Protein AF-A0A521SBB5-F1 (afdb_monomer_lite)

Structure (mmCIF, N/CA/C/O backbone):
data_AF-A0A521SBB5-F1
#
_entry.id   AF-A0A521SBB5-F1
#
loop_
_atom_site.group_PDB
_atom_site.id
_atom_site.type_symbol
_atom_site.label_atom_id
_atom_site.label_alt_id
_atom_site.label_comp_id
_atom_site.label_asym_id
_atom_site.label_entity_id
_atom_site.label_seq_id
_atom_site.pdbx_PDB_ins_code
_atom_site.Cartn_x
_atom_site.Cartn_y
_atom_site.Cartn_z
_atom_site.occupancy
_atom_site.B_iso_or_equiv
_atom_site.auth_seq_id
_atom_site.auth_comp_id
_atom_site.auth_asym_id
_atom_site.auth_atom_id
_atom_site.pdbx_PDB_model_num
ATOM 1 N N . MET A 1 1 ? 79.425 14.151 37.899 1.00 38.84 1 MET A N 1
ATOM 2 C CA . MET A 1 1 ? 78.576 12.966 38.163 1.00 38.84 1 MET A CA 1
ATOM 3 C C . MET A 1 1 ? 77.940 13.196 39.525 1.00 38.84 1 MET A C 1
ATOM 5 O O . MET A 1 1 ? 78.638 13.154 40.520 1.00 38.84 1 MET A O 1
ATOM 9 N N . SER A 1 2 ? 76.860 13.972 39.535 1.00 36.53 2 SER A N 1
ATOM 10 C CA . SER A 1 2 ? 75.467 13.510 39.638 1.00 36.53 2 SER A CA 1
ATOM 11 C C . SER A 1 2 ? 75.142 12.878 40.996 1.00 36.53 2 SER A C 1
ATOM 13 O O . SER A 1 2 ? 75.618 11.791 41.293 1.00 36.53 2 SER A O 1
ATOM 15 N N . GLY A 1 3 ? 74.295 13.584 41.754 1.00 36.22 3 GLY A N 1
ATOM 16 C CA . GLY A 1 3 ? 73.373 13.012 42.736 1.00 36.22 3 GLY A CA 1
ATOM 17 C C . GLY A 1 3 ? 73.888 12.842 44.164 1.00 36.22 3 GLY A C 1
ATOM 18 O O . GLY A 1 3 ? 74.537 11.850 44.462 1.00 36.22 3 GLY A O 1
ATOM 19 N N . ASN A 1 4 ? 73.537 13.779 45.055 1.00 37.66 4 ASN A N 1
ATOM 20 C CA . ASN A 1 4 ? 72.811 13.495 46.309 1.00 37.66 4 ASN A CA 1
ATOM 21 C C . ASN A 1 4 ? 72.923 14.654 47.301 1.00 37.66 4 ASN A C 1
ATOM 23 O O . ASN A 1 4 ? 73.915 14.745 48.017 1.00 37.66 4 ASN A O 1
ATOM 27 N N . LYS A 1 5 ? 71.864 15.464 47.409 1.00 41.56 5 LYS A N 1
ATOM 28 C CA . LYS A 1 5 ? 71.392 16.071 48.665 1.00 41.56 5 LYS A CA 1
ATOM 29 C C . LYS A 1 5 ? 69.912 16.420 48.502 1.00 41.56 5 LYS A C 1
ATOM 31 O O . LYS A 1 5 ? 69.600 17.199 47.616 1.00 41.56 5 LYS A O 1
ATOM 36 N N . LEU A 1 6 ? 69.045 15.853 49.339 1.00 40.47 6 LEU A N 1
ATOM 37 C CA . LEU A 1 6 ? 67.904 16.498 50.018 1.00 40.47 6 LEU A CA 1
ATOM 38 C C . LEU A 1 6 ? 67.209 15.396 50.842 1.00 40.47 6 LEU A C 1
ATOM 40 O O . LEU A 1 6 ? 66.814 14.374 50.296 1.00 40.47 6 LEU A O 1
ATOM 44 N N . LEU A 1 7 ? 67.388 15.382 52.161 1.00 40.88 7 LEU A N 1
ATOM 45 C CA . LEU A 1 7 ? 66.594 16.067 53.194 1.00 40.88 7 LEU A CA 1
ATOM 46 C C . LEU A 1 7 ? 65.153 15.548 53.350 1.00 40.88 7 LEU A C 1
ATOM 48 O O . LEU A 1 7 ? 64.358 15.540 52.420 1.00 40.88 7 LEU A O 1
ATOM 52 N N . ALA A 1 8 ? 64.891 15.152 54.596 1.00 44.06 8 ALA A N 1
ATOM 53 C CA . ALA A 1 8 ? 63.667 14.665 55.218 1.00 44.06 8 ALA A CA 1
ATOM 54 C C . ALA A 1 8 ? 62.403 15.506 54.961 1.00 44.06 8 ALA A C 1
ATOM 56 O O . ALA A 1 8 ? 62.506 16.721 54.838 1.00 44.06 8 ALA A O 1
ATOM 57 N N . LEU A 1 9 ? 61.217 14.889 55.069 1.00 35.88 9 LEU A N 1
ATOM 58 C CA . LEU A 1 9 ? 60.311 15.117 56.209 1.00 35.88 9 LEU A CA 1
ATOM 59 C C . LEU A 1 9 ? 59.155 14.097 56.225 1.00 35.88 9 LEU A C 1
ATOM 61 O O . LEU A 1 9 ? 58.740 13.552 55.210 1.00 35.88 9 LEU A O 1
ATOM 65 N N . VAL A 1 10 ? 58.691 13.849 57.440 1.00 42.34 10 VAL A N 1
ATOM 66 C CA . VAL A 1 10 ? 57.784 12.824 57.948 1.00 42.34 10 VAL A CA 1
ATOM 67 C C . VAL A 1 10 ? 56.320 13.306 57.922 1.00 42.34 10 VAL A C 1
ATOM 69 O O . VAL A 1 10 ? 56.056 14.450 58.266 1.00 42.34 10 VAL A O 1
ATOM 72 N N . VAL A 1 11 ? 55.413 12.368 57.606 1.00 43.69 11 VAL A N 1
ATOM 73 C CA . VAL A 1 11 ? 53.993 12.222 58.026 1.00 43.69 11 VAL A CA 1
ATOM 74 C C . VAL A 1 11 ? 52.966 13.291 57.626 1.00 43.69 11 VAL A C 1
ATOM 76 O O . VAL A 1 11 ? 53.035 14.454 57.998 1.00 43.69 11 VAL A O 1
ATOM 79 N N . GLY A 1 12 ? 51.890 12.803 57.002 1.00 36.81 12 GLY A N 1
ATOM 80 C CA . GLY A 1 12 ? 50.609 13.495 56.879 1.00 36.81 12 GLY A CA 1
ATOM 81 C C . GLY A 1 12 ? 49.546 12.583 56.271 1.00 36.81 12 GLY A C 1
ATOM 82 O O . GLY A 1 12 ? 49.249 12.676 55.088 1.00 36.81 12 GLY A O 1
ATOM 83 N N . LEU A 1 13 ? 49.014 11.657 57.072 1.00 43.09 13 LEU A N 1
ATOM 84 C CA . LEU A 1 13 ? 47.841 10.851 56.734 1.00 43.09 13 LEU A CA 1
ATOM 85 C C . LEU A 1 13 ? 46.612 11.773 56.696 1.00 43.09 13 LEU A C 1
ATOM 87 O O . LEU A 1 13 ? 46.282 12.401 57.702 1.00 43.09 13 LEU A O 1
ATOM 91 N N . THR A 1 14 ? 45.910 11.854 55.568 1.00 50.00 14 THR A N 1
ATOM 92 C CA . THR A 1 14 ? 44.555 12.425 55.531 1.00 50.00 14 THR A CA 1
ATOM 93 C C . THR A 1 14 ? 43.719 11.651 54.519 1.00 50.00 14 THR A C 1
ATOM 95 O O . THR A 1 14 ? 43.935 11.736 53.313 1.00 50.00 14 THR A O 1
ATOM 98 N N . LEU A 1 15 ? 42.783 10.850 55.036 1.00 47.75 15 LEU A N 1
ATOM 99 C CA . LEU A 1 15 ? 41.707 10.248 54.257 1.00 47.75 15 LEU A CA 1
ATOM 100 C C . LEU A 1 15 ? 40.840 11.373 53.683 1.00 47.75 15 LEU A C 1
ATOM 102 O O . LEU A 1 15 ? 40.221 12.110 54.449 1.00 47.75 15 LEU A O 1
ATOM 106 N N . ILE A 1 16 ? 40.747 11.473 52.358 1.00 55.72 16 ILE A N 1
ATOM 107 C CA . ILE A 1 16 ? 39.678 12.236 51.707 1.00 55.72 16 ILE A CA 1
ATOM 108 C C . ILE A 1 16 ? 38.707 11.222 51.114 1.00 55.72 16 ILE A C 1
ATOM 110 O O . ILE A 1 16 ? 39.071 10.381 50.294 1.00 55.72 16 ILE A O 1
ATOM 114 N N . GLY A 1 17 ? 37.494 11.269 51.659 1.00 44.00 17 GLY A N 1
ATOM 115 C CA . GLY A 1 17 ? 36.432 10.300 51.476 1.00 44.00 17 GLY A CA 1
ATOM 116 C C . GLY A 1 17 ? 35.933 10.148 50.044 1.00 44.00 17 GLY A C 1
ATOM 117 O O . GLY A 1 17 ? 36.060 11.025 49.192 1.00 44.00 17 GLY A O 1
ATOM 118 N N . ALA A 1 18 ? 35.308 8.991 49.839 1.00 45.94 18 ALA A N 1
ATOM 119 C CA . ALA A 1 18 ? 34.508 8.643 48.685 1.00 45.94 18 ALA A CA 1
ATOM 120 C C . ALA A 1 18 ? 33.444 9.719 48.415 1.00 45.94 18 ALA A C 1
ATOM 122 O O . ALA A 1 18 ? 32.424 9.800 49.100 1.00 45.94 18 ALA A O 1
ATOM 123 N N . GLY A 1 19 ? 33.670 10.532 47.385 1.00 39.31 19 GLY A N 1
ATOM 124 C CA . GLY A 1 19 ? 32.623 11.336 46.773 1.00 39.31 19 GLY A CA 1
ATOM 125 C C . GLY A 1 19 ? 31.673 10.430 45.996 1.00 39.31 19 GLY A C 1
ATOM 126 O O . GLY A 1 19 ? 31.844 10.239 44.796 1.00 39.31 19 GLY A O 1
ATOM 127 N N . CYS A 1 20 ? 30.668 9.872 46.673 1.00 46.41 20 CYS A N 1
ATOM 128 C CA . CYS A 1 20 ? 29.437 9.426 46.024 1.00 46.41 20 CYS A CA 1
ATOM 129 C C . CYS A 1 20 ? 28.701 10.672 45.516 1.00 46.41 20 CYS A C 1
ATOM 1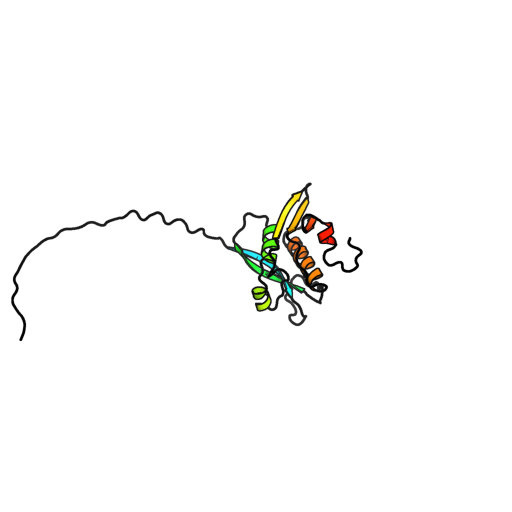31 O O . CYS A 1 20 ? 27.872 11.248 46.217 1.00 46.41 20 CYS A O 1
ATOM 133 N N . GLY A 1 21 ? 29.035 11.123 44.308 1.00 48.25 21 GLY A N 1
ATOM 134 C CA . GLY A 1 21 ? 28.160 12.030 43.577 1.00 48.25 21 GLY A CA 1
ATOM 135 C C . GLY A 1 21 ? 26.865 11.282 43.234 1.00 48.25 21 GLY A C 1
ATOM 136 O O . GLY A 1 21 ? 26.951 10.136 42.782 1.00 48.25 21 GLY A O 1
ATOM 137 N N . PRO A 1 22 ? 25.671 11.864 43.444 1.00 50.28 22 PRO A N 1
ATOM 138 C CA . PRO A 1 22 ? 24.443 11.270 42.942 1.00 50.28 22 PRO A CA 1
ATOM 139 C C . PRO A 1 22 ? 24.569 11.156 41.422 1.00 50.28 22 PRO A C 1
ATOM 141 O O . PRO A 1 22 ? 24.604 12.156 40.705 1.00 50.28 22 PRO A O 1
ATOM 144 N N . SER A 1 23 ? 24.694 9.922 40.936 1.00 57.34 23 SER A N 1
ATOM 145 C CA . SER A 1 23 ? 24.575 9.631 39.514 1.00 57.34 23 SER A CA 1
ATOM 146 C C . SER A 1 23 ? 23.180 10.081 39.102 1.00 57.34 23 SER A C 1
ATOM 148 O O . SER A 1 23 ? 22.191 9.595 39.655 1.00 57.34 23 SER A O 1
ATOM 150 N N . ALA A 1 24 ? 23.097 11.058 38.197 1.00 57.25 24 ALA A N 1
ATOM 151 C CA . ALA A 1 24 ? 21.828 11.454 37.606 1.00 57.25 24 ALA A CA 1
ATOM 152 C C . ALA A 1 24 ? 21.115 10.183 37.111 1.00 57.25 24 ALA A C 1
ATOM 154 O O . ALA A 1 24 ? 21.783 9.341 36.500 1.00 57.25 24 ALA A O 1
ATOM 155 N N . PRO A 1 25 ? 19.810 9.998 37.383 1.00 55.22 25 PRO A N 1
ATOM 156 C CA . PRO A 1 25 ? 19.095 8.837 36.880 1.00 55.22 25 PRO A CA 1
ATOM 157 C C . PRO A 1 25 ? 19.251 8.819 35.362 1.00 55.22 25 PRO A C 1
ATOM 159 O O . PRO A 1 25 ? 18.831 9.749 34.667 1.00 55.22 25 PRO A O 1
ATOM 162 N N . SER A 1 26 ? 19.919 7.784 34.856 1.00 57.78 26 SER A N 1
ATOM 163 C CA . SER A 1 26 ? 20.015 7.503 33.434 1.00 57.78 26 SER A CA 1
ATOM 164 C C . SER A 1 26 ? 18.589 7.434 32.906 1.00 57.78 26 SER A C 1
ATOM 166 O O . SER A 1 26 ? 17.810 6.554 33.270 1.00 57.78 26 SER A O 1
ATOM 168 N N . ARG A 1 27 ? 18.221 8.429 32.093 1.00 52.03 27 ARG A N 1
ATOM 169 C CA . ARG A 1 27 ? 16.938 8.462 31.395 1.00 52.03 27 ARG A CA 1
ATOM 170 C C . ARG A 1 27 ? 16.801 7.115 30.679 1.00 52.03 27 ARG A C 1
ATOM 172 O O . ARG A 1 27 ? 17.722 6.786 29.927 1.00 52.03 27 ARG A O 1
ATOM 179 N N . PRO A 1 28 ? 15.739 6.324 30.913 1.00 48.97 28 PRO A N 1
ATOM 180 C CA . PRO A 1 28 ? 15.574 5.071 30.198 1.00 48.97 28 PRO A CA 1
ATOM 181 C C . PRO A 1 28 ? 15.609 5.390 28.706 1.00 48.97 28 PRO A C 1
ATOM 183 O O . PRO A 1 28 ? 14.803 6.180 28.209 1.00 48.97 28 PRO A O 1
ATOM 186 N N . THR A 1 29 ? 16.604 4.846 28.005 1.00 53.03 29 THR A N 1
ATOM 187 C CA . THR A 1 29 ? 16.621 4.859 26.547 1.00 53.03 29 THR A CA 1
ATOM 188 C C . THR A 1 29 ? 15.324 4.183 26.117 1.00 53.03 29 THR A C 1
ATOM 190 O O . THR A 1 29 ? 15.075 3.069 26.585 1.00 53.03 29 THR A O 1
ATOM 193 N N . PRO A 1 30 ? 14.459 4.829 25.314 1.00 46.75 30 PRO A N 1
ATOM 194 C CA . PRO A 1 30 ? 13.253 4.175 24.841 1.00 46.75 30 PRO A CA 1
ATOM 195 C C . PRO A 1 30 ? 13.686 2.904 24.113 1.00 46.75 30 PRO A C 1
ATOM 197 O O . PRO A 1 30 ? 14.350 2.961 23.080 1.00 46.75 30 PRO A O 1
ATOM 200 N N . SER A 1 31 ? 13.381 1.752 24.706 1.00 49.91 31 SER A N 1
ATOM 201 C CA . SER A 1 31 ? 13.583 0.468 24.059 1.00 49.91 31 SER A CA 1
ATOM 202 C C . SER A 1 31 ? 12.523 0.387 22.973 1.00 49.91 31 SER A C 1
ATOM 204 O O . SER A 1 31 ? 11.362 0.077 23.239 1.00 49.91 31 SER A O 1
ATOM 206 N N . THR A 1 32 ? 12.891 0.777 21.754 1.00 58.53 32 THR A N 1
ATOM 207 C CA . THR A 1 32 ? 12.050 0.571 20.580 1.00 58.53 32 THR A CA 1
ATOM 208 C C . THR A 1 32 ? 11.947 -0.936 20.392 1.00 58.53 32 THR A C 1
ATOM 210 O O . THR A 1 32 ? 12.847 -1.574 19.853 1.00 58.53 32 THR A O 1
ATOM 213 N N . THR A 1 33 ? 10.891 -1.530 20.942 1.00 72.62 33 THR A N 1
ATOM 214 C CA . THR A 1 33 ? 10.640 -2.961 20.789 1.00 72.62 33 THR A CA 1
ATOM 215 C C . THR A 1 33 ? 10.323 -3.189 19.319 1.00 72.62 33 THR A C 1
ATOM 217 O O . THR A 1 33 ? 9.346 -2.647 18.804 1.00 72.62 33 THR A O 1
ATOM 220 N N . ALA A 1 34 ? 11.202 -3.905 18.628 1.00 73.62 34 ALA A N 1
ATOM 221 C CA . ALA A 1 34 ? 11.046 -4.211 17.219 1.00 73.62 34 ALA A CA 1
ATOM 222 C C . ALA A 1 34 ? 10.162 -5.456 17.046 1.00 73.62 34 ALA A C 1
ATOM 224 O O . ALA A 1 34 ? 10.288 -6.422 17.798 1.00 73.62 34 ALA A O 1
ATOM 225 N N . GLU A 1 35 ? 9.287 -5.436 16.049 1.00 75.56 35 GLU A N 1
ATOM 226 C CA . GLU A 1 35 ? 8.348 -6.501 15.709 1.00 75.56 35 GLU A CA 1
ATOM 227 C C . GLU A 1 35 ? 8.510 -6.901 14.237 1.00 75.56 35 GLU A C 1
ATOM 229 O O . GLU A 1 35 ? 9.007 -6.130 13.415 1.00 75.56 35 GLU A O 1
ATOM 234 N N . ALA A 1 36 ? 8.143 -8.137 13.899 1.00 68.38 36 ALA A N 1
ATOM 235 C CA . ALA A 1 36 ? 8.149 -8.597 12.519 1.00 68.38 36 ALA A CA 1
ATOM 236 C C . ALA A 1 36 ? 6.815 -8.266 11.846 1.00 68.38 36 ALA A C 1
ATOM 238 O O . ALA A 1 36 ? 5.785 -8.786 12.262 1.00 68.38 36 ALA A O 1
ATOM 239 N N . ALA A 1 37 ? 6.857 -7.475 10.779 1.00 67.19 37 ALA A N 1
ATOM 240 C CA . ALA A 1 37 ? 5.741 -7.303 9.859 1.00 67.19 37 ALA A CA 1
ATOM 241 C C . ALA A 1 37 ? 6.010 -8.083 8.567 1.00 67.19 37 ALA A C 1
ATOM 243 O O . ALA A 1 37 ? 7.162 -8.353 8.208 1.00 67.19 37 ALA A O 1
ATOM 244 N N . TYR A 1 38 ? 4.941 -8.448 7.868 1.00 67.88 38 TYR A N 1
ATOM 245 C CA . TYR A 1 38 ? 5.031 -9.077 6.558 1.00 67.88 38 TYR A CA 1
ATOM 246 C C . TYR A 1 38 ? 4.462 -8.133 5.509 1.00 67.88 38 TYR A C 1
ATOM 248 O O . TYR A 1 38 ? 3.332 -7.670 5.634 1.00 67.88 38 TYR A O 1
ATOM 256 N N . VAL A 1 39 ? 5.256 -7.848 4.483 1.00 77.50 39 VAL A N 1
ATOM 257 C CA . VAL A 1 39 ? 4.874 -6.969 3.374 1.00 77.50 39 VAL A CA 1
ATOM 258 C C . VAL A 1 39 ? 4.957 -7.728 2.064 1.00 77.50 39 VAL A C 1
ATOM 260 O O . VAL A 1 39 ? 5.784 -8.629 1.911 1.00 77.50 39 VAL A O 1
ATOM 263 N N . LEU A 1 40 ? 4.084 -7.383 1.126 1.00 78.94 40 LEU A N 1
ATOM 264 C CA . LEU A 1 40 ? 4.078 -7.973 -0.204 1.00 78.94 40 LEU A CA 1
ATOM 265 C C . LEU A 1 40 ? 4.773 -7.029 -1.177 1.00 78.94 40 LEU A C 1
ATOM 267 O O . LEU A 1 40 ? 4.393 -5.868 -1.289 1.00 78.94 40 LEU A O 1
ATOM 271 N N . THR A 1 41 ? 5.766 -7.556 -1.887 1.00 74.44 41 THR A N 1
ATOM 272 C CA . THR A 1 41 ? 6.555 -6.826 -2.887 1.00 74.44 41 THR A CA 1
ATOM 273 C C . THR A 1 41 ? 6.524 -7.587 -4.206 1.00 74.44 41 THR A C 1
ATOM 275 O O . THR A 1 41 ? 6.487 -8.819 -4.200 1.00 74.44 41 THR A O 1
ATOM 278 N N . ALA A 1 42 ? 6.487 -6.880 -5.336 1.00 72.81 42 ALA A N 1
ATOM 279 C CA . ALA A 1 42 ? 6.399 -7.513 -6.646 1.00 72.81 42 ALA A CA 1
ATOM 280 C C . ALA A 1 42 ? 7.751 -8.110 -7.070 1.00 72.81 42 ALA A C 1
ATOM 282 O O . ALA A 1 42 ? 8.814 -7.616 -6.701 1.00 72.81 42 ALA A O 1
ATOM 283 N N . MET A 1 43 ? 7.711 -9.168 -7.868 1.00 75.25 43 MET A N 1
ATOM 284 C CA . MET A 1 43 ? 8.854 -9.749 -8.566 1.00 75.25 43 MET A CA 1
ATOM 285 C C . MET A 1 43 ? 8.490 -9.844 -10.045 1.00 75.25 43 MET A C 1
ATOM 287 O O . MET A 1 43 ? 7.488 -10.479 -10.373 1.00 75.25 43 MET A O 1
ATOM 291 N N . SER A 1 44 ? 9.298 -9.223 -10.902 1.00 68.19 44 SER A N 1
ATOM 292 C CA . SER A 1 44 ? 9.194 -9.339 -12.358 1.00 68.19 44 SER A CA 1
ATOM 293 C C . SER A 1 44 ? 10.066 -10.511 -12.814 1.00 68.19 44 SER A C 1
ATOM 295 O O . SER A 1 44 ? 11.212 -10.605 -12.385 1.00 68.19 44 SER A O 1
ATOM 297 N N . ASP A 1 45 ? 9.549 -11.336 -13.726 1.00 60.75 45 ASP A N 1
ATOM 298 C CA . ASP A 1 45 ? 10.234 -12.454 -14.401 1.00 60.75 45 ASP A CA 1
ATOM 299 C C . ASP A 1 45 ? 10.285 -13.816 -13.656 1.00 60.75 45 ASP A C 1
ATOM 301 O O . ASP A 1 45 ? 10.452 -13.942 -12.443 1.00 60.75 45 ASP A O 1
ATOM 305 N N . THR A 1 46 ? 10.098 -14.877 -14.443 1.00 51.84 46 THR A N 1
ATOM 306 C CA . THR A 1 46 ? 9.664 -16.240 -14.086 1.00 51.84 46 THR A CA 1
ATOM 307 C C . THR A 1 46 ? 10.796 -17.207 -13.726 1.00 51.84 46 THR A C 1
ATOM 309 O O . THR A 1 46 ? 10.557 -18.402 -13.534 1.00 51.84 46 THR A O 1
ATOM 312 N N . THR A 1 47 ? 12.032 -16.726 -13.583 1.00 48.12 47 THR A N 1
ATOM 313 C CA . THR A 1 47 ? 13.199 -17.600 -13.359 1.00 48.12 47 THR A CA 1
ATOM 314 C C . THR A 1 47 ? 13.399 -18.034 -11.899 1.00 48.12 47 THR A C 1
ATOM 316 O O . THR A 1 47 ? 14.152 -18.973 -11.641 1.00 48.12 47 THR A O 1
ATOM 319 N N . ALA A 1 48 ? 12.676 -17.444 -10.939 1.00 48.22 48 ALA A N 1
ATOM 320 C CA . ALA A 1 48 ? 12.704 -17.836 -9.525 1.00 48.22 48 ALA A CA 1
ATOM 321 C C . ALA A 1 48 ? 11.452 -18.652 -9.138 1.00 48.22 48 ALA A C 1
ATOM 323 O O . ALA A 1 48 ? 10.514 -18.167 -8.501 1.00 48.22 48 ALA A O 1
ATOM 324 N N . TYR A 1 49 ? 11.426 -19.915 -9.562 1.00 47.81 49 TYR A N 1
ATOM 325 C CA . TYR A 1 49 ? 10.337 -20.857 -9.299 1.00 47.81 49 TYR A CA 1
ATOM 326 C C . TYR A 1 49 ? 10.306 -21.320 -7.819 1.00 47.81 49 TYR A C 1
ATOM 328 O O . TYR A 1 49 ? 11.337 -21.657 -7.239 1.00 47.81 49 TYR A O 1
ATOM 336 N N . ASP A 1 50 ? 9.086 -21.370 -7.261 1.00 49.91 50 ASP A N 1
ATOM 337 C CA . ASP A 1 50 ? 8.626 -22.081 -6.045 1.00 49.91 50 ASP A CA 1
ATOM 338 C C . ASP A 1 50 ? 8.722 -21.432 -4.644 1.00 49.91 50 ASP A C 1
ATOM 340 O O . ASP A 1 50 ? 8.689 -22.127 -3.631 1.00 49.91 50 ASP A O 1
ATOM 344 N N . ARG A 1 51 ? 8.800 -20.097 -4.521 1.00 52.38 51 ARG A N 1
ATOM 345 C CA . ARG A 1 51 ? 8.731 -19.436 -3.190 1.00 52.38 51 ARG A CA 1
ATOM 346 C C . ARG A 1 51 ? 7.691 -18.329 -3.030 1.00 52.38 51 ARG A C 1
ATOM 348 O O . ARG A 1 51 ? 7.666 -17.701 -1.976 1.00 52.38 51 ARG A O 1
ATOM 355 N N . SER A 1 52 ? 6.833 -18.084 -4.023 1.00 53.22 52 SER A N 1
ATOM 356 C CA . SER A 1 52 ? 5.714 -17.148 -3.842 1.00 53.22 52 SER A CA 1
ATOM 357 C C . SER A 1 52 ? 4.578 -17.850 -3.090 1.00 53.22 52 SER A C 1
ATOM 359 O O . SER A 1 52 ? 3.999 -18.794 -3.628 1.00 53.22 52 SER A O 1
ATOM 361 N N . PRO A 1 53 ? 4.209 -17.400 -1.878 1.00 54.94 53 PRO A N 1
ATOM 362 C CA . PRO A 1 53 ? 3.057 -17.950 -1.169 1.00 54.94 53 PRO A CA 1
ATOM 363 C C . PRO A 1 53 ? 1.717 -17.471 -1.760 1.00 54.94 53 PRO A C 1
ATOM 365 O O . PRO A 1 53 ? 0.664 -17.918 -1.317 1.00 54.94 53 PRO A O 1
ATOM 368 N N . VAL A 1 54 ? 1.740 -16.565 -2.750 1.00 60.03 54 VAL A N 1
ATOM 369 C CA . VAL A 1 54 ? 0.563 -15.900 -3.336 1.00 60.03 54 VAL A CA 1
ATOM 370 C C . VAL A 1 54 ? 0.600 -16.056 -4.862 1.00 60.03 54 VAL A C 1
ATOM 372 O O . VAL A 1 54 ? 0.591 -15.073 -5.592 1.00 60.03 54 VAL A O 1
ATOM 375 N N . ALA A 1 55 ? 0.704 -17.305 -5.332 1.00 55.12 55 ALA A N 1
ATOM 376 C CA . ALA A 1 55 ? 1.094 -17.745 -6.683 1.00 55.12 55 ALA A CA 1
ATOM 377 C C . ALA A 1 55 ? 0.256 -17.254 -7.895 1.00 55.12 55 ALA A C 1
ATOM 379 O O . ALA A 1 55 ? 0.364 -17.817 -8.983 1.00 55.12 55 ALA A O 1
ATOM 380 N N . THR A 1 56 ? -0.579 -16.227 -7.748 1.00 65.56 56 THR A N 1
ATOM 381 C CA . THR A 1 56 ? -1.301 -15.589 -8.854 1.00 65.56 56 THR A CA 1
ATOM 382 C C . THR A 1 56 ? -0.391 -14.581 -9.556 1.00 65.56 56 THR A C 1
ATOM 384 O O . THR A 1 56 ? 0.224 -13.738 -8.903 1.00 65.56 56 THR A O 1
ATOM 387 N N . THR A 1 57 ? -0.299 -14.672 -10.883 1.00 71.88 57 THR A N 1
ATOM 388 C CA . THR A 1 57 ? 0.377 -13.667 -11.709 1.00 71.88 57 THR A CA 1
ATOM 389 C C . THR A 1 57 ? -0.546 -12.482 -11.990 1.00 71.88 57 THR A C 1
ATOM 391 O O . THR A 1 57 ? -1.760 -12.649 -12.108 1.00 71.88 57 THR A O 1
ATOM 394 N N . PHE A 1 58 ? 0.015 -11.281 -12.110 1.00 73.62 58 PHE A N 1
ATOM 395 C CA . PHE A 1 58 ? -0.716 -10.049 -12.428 1.00 73.62 58 PHE A CA 1
ATOM 396 C C . PHE A 1 58 ? 0.179 -9.086 -13.208 1.00 73.62 58 PHE A C 1
ATOM 398 O O . PHE A 1 58 ? 1.397 -9.245 -13.240 1.00 73.62 58 PHE A O 1
ATOM 405 N N . GLY A 1 59 ? -0.427 -8.091 -13.857 1.00 73.25 59 GLY A N 1
ATOM 406 C CA . GLY A 1 59 ? 0.312 -7.096 -14.629 1.00 73.25 59 GLY A CA 1
ATOM 407 C C . GLY A 1 59 ? 1.208 -7.721 -15.691 1.00 73.25 59 GLY A C 1
ATOM 408 O O . GLY A 1 59 ? 0.724 -8.417 -16.582 1.00 73.25 59 GLY A O 1
ATOM 409 N N . CYS A 1 60 ? 2.509 -7.467 -15.585 1.00 82.06 60 CYS A N 1
ATOM 410 C CA . CYS A 1 60 ? 3.512 -7.894 -16.554 1.00 82.06 60 CYS A CA 1
ATOM 411 C C . CYS A 1 60 ? 4.180 -9.199 -16.100 1.00 82.06 60 CYS A C 1
ATOM 413 O O . CYS A 1 60 ? 5.394 -9.267 -15.941 1.00 82.06 60 CYS A O 1
ATOM 415 N N . GLU A 1 61 ? 3.342 -10.219 -15.873 1.00 82.31 61 GLU A N 1
ATOM 416 C CA . GLU A 1 61 ? 3.709 -11.540 -15.327 1.00 82.31 61 GLU A CA 1
ATOM 417 C C . GLU A 1 61 ? 4.340 -11.491 -13.927 1.00 82.31 61 GLU A C 1
ATOM 419 O O . GLU A 1 61 ? 5.048 -12.409 -13.502 1.00 82.31 61 GLU A O 1
ATOM 424 N N . ASP A 1 62 ? 4.037 -10.430 -13.184 1.00 82.69 62 ASP A N 1
ATOM 425 C CA . ASP A 1 62 ? 4.562 -10.221 -11.849 1.00 82.69 62 ASP A CA 1
ATOM 426 C C . ASP A 1 62 ? 3.960 -11.206 -10.855 1.00 82.69 62 ASP A C 1
ATOM 428 O O . ASP A 1 62 ? 2.834 -11.687 -11.007 1.00 82.69 62 ASP A O 1
ATOM 432 N N . ARG A 1 63 ? 4.713 -11.475 -9.791 1.00 83.44 63 ARG A N 1
ATOM 433 C CA . ARG A 1 63 ? 4.267 -12.270 -8.644 1.00 83.44 63 ARG A CA 1
ATOM 434 C C . ARG A 1 63 ? 4.482 -11.491 -7.361 1.00 83.44 63 ARG A C 1
ATOM 436 O O . ARG A 1 63 ? 5.428 -10.713 -7.257 1.00 83.44 63 ARG A O 1
ATOM 443 N N . LEU A 1 64 ? 3.642 -11.731 -6.357 1.00 85.44 64 LEU A N 1
ATOM 444 C CA . LEU A 1 64 ? 3.872 -11.171 -5.029 1.00 85.44 64 LEU A CA 1
ATOM 445 C C . LEU A 1 64 ? 4.789 -12.080 -4.225 1.00 85.44 64 LEU A C 1
ATOM 447 O O . LEU A 1 64 ? 4.624 -13.302 -4.185 1.00 85.44 64 LEU A O 1
ATOM 451 N N . MET A 1 65 ? 5.727 -11.457 -3.534 1.00 84.06 65 MET A N 1
ATOM 452 C CA . MET A 1 65 ? 6.646 -12.109 -2.624 1.00 84.06 65 MET A CA 1
ATOM 453 C C . MET A 1 65 ? 6.412 -11.574 -1.225 1.00 84.06 65 MET A C 1
ATOM 455 O O . MET A 1 65 ? 6.446 -10.366 -0.995 1.00 84.06 65 MET A O 1
ATOM 459 N N . LEU A 1 66 ? 6.177 -12.492 -0.290 1.00 82.88 66 LEU A N 1
ATOM 460 C CA . LEU A 1 66 ? 6.058 -12.154 1.117 1.00 82.88 66 LEU A CA 1
ATOM 461 C C . LEU A 1 66 ? 7.452 -11.897 1.681 1.00 82.88 66 LEU A C 1
ATOM 463 O O . LEU A 1 66 ? 8.297 -12.792 1.726 1.00 82.88 66 LEU A O 1
ATOM 467 N N . GLN A 1 67 ? 7.686 -10.673 2.123 1.00 81.00 67 GLN A N 1
ATOM 468 C CA . GLN A 1 67 ? 8.913 -10.269 2.779 1.00 81.00 67 GLN A CA 1
ATOM 469 C C . GLN A 1 67 ? 8.657 -10.070 4.262 1.00 81.00 67 GLN A C 1
ATOM 471 O O . GLN A 1 67 ? 7.714 -9.389 4.658 1.00 81.00 67 GLN A O 1
ATOM 476 N N . ARG A 1 68 ? 9.543 -10.618 5.090 1.00 79.69 68 ARG A N 1
ATOM 477 C CA . ARG A 1 68 ? 9.586 -10.287 6.511 1.00 79.69 68 ARG A CA 1
ATOM 478 C C . ARG A 1 68 ? 10.426 -9.030 6.697 1.00 79.69 68 ARG A C 1
ATOM 480 O O . ARG A 1 68 ? 11.605 -9.024 6.348 1.00 79.69 68 ARG A O 1
ATOM 487 N N . VAL A 1 69 ? 9.841 -8.007 7.297 1.00 81.12 69 VAL A N 1
ATOM 488 C CA . VAL A 1 69 ? 10.504 -6.745 7.633 1.00 81.12 69 VAL A CA 1
ATOM 489 C C . VAL A 1 69 ? 10.416 -6.496 9.133 1.00 81.12 69 VAL A C 1
ATOM 491 O O . VAL A 1 69 ? 9.511 -6.983 9.808 1.00 81.12 69 VAL A O 1
ATOM 494 N N . ILE A 1 70 ? 11.401 -5.785 9.671 1.00 79.56 70 ILE A N 1
ATOM 495 C CA . ILE A 1 70 ? 11.439 -5.432 11.089 1.00 79.56 70 ILE A CA 1
ATOM 496 C C . ILE A 1 70 ? 10.940 -4.001 11.229 1.00 79.56 70 ILE A C 1
ATOM 498 O O . ILE A 1 70 ? 11.530 -3.083 10.663 1.00 79.56 70 ILE A O 1
ATOM 502 N N . VAL A 1 71 ? 9.859 -3.829 11.979 1.00 80.94 71 VAL A N 1
ATOM 503 C CA . VAL A 1 71 ? 9.220 -2.538 12.228 1.00 80.94 71 VAL A CA 1
ATOM 504 C C . VAL A 1 71 ? 9.271 -2.203 13.705 1.00 80.94 71 VAL A C 1
ATOM 506 O O . VAL A 1 71 ? 9.342 -3.085 14.560 1.00 80.94 71 VAL A O 1
ATOM 509 N N . SER A 1 72 ? 9.227 -0.918 14.030 1.00 79.88 72 SER A N 1
ATOM 510 C CA . SER A 1 72 ? 8.952 -0.505 15.403 1.00 79.88 72 SER A CA 1
ATOM 511 C C . SER A 1 72 ? 7.544 -0.955 15.780 1.00 79.88 72 SER A C 1
ATOM 513 O O . SER A 1 72 ? 6.619 -0.772 14.986 1.00 79.88 72 SER A O 1
ATOM 515 N N . ARG A 1 73 ? 7.371 -1.499 16.991 1.00 79.75 73 ARG A N 1
ATOM 516 C CA . ARG A 1 73 ? 6.038 -1.757 17.542 1.00 79.75 73 ARG A CA 1
ATOM 517 C C . ARG A 1 73 ? 5.183 -0.494 17.409 1.00 79.75 73 ARG A C 1
ATOM 519 O O . ARG A 1 73 ? 5.634 0.606 17.733 1.00 79.75 73 ARG A O 1
ATOM 526 N N . SER A 1 74 ? 3.962 -0.677 16.923 1.00 79.00 74 SER A N 1
ATOM 527 C CA . SER A 1 74 ? 2.998 0.390 16.695 1.00 79.00 74 SER A CA 1
ATOM 528 C C . SER A 1 74 ? 1.740 0.128 17.513 1.00 79.00 74 SER A C 1
ATOM 530 O O . SER A 1 74 ? 1.294 -1.011 17.589 1.00 79.00 74 SER A O 1
ATOM 532 N N . ASP A 1 75 ? 1.159 1.184 18.081 1.00 84.25 75 ASP A N 1
ATOM 533 C CA . ASP A 1 75 ? -0.162 1.128 18.723 1.00 84.25 75 ASP A CA 1
ATOM 534 C C . ASP A 1 75 ? -1.309 1.266 17.697 1.00 84.25 75 ASP A C 1
ATOM 536 O O . ASP A 1 75 ? -2.482 1.318 18.062 1.00 84.25 75 ASP A O 1
ATOM 540 N N . ARG A 1 76 ? -0.974 1.371 16.404 1.00 84.31 76 ARG A N 1
ATOM 541 C CA . ARG A 1 76 ? -1.936 1.453 15.298 1.00 84.31 76 ARG A CA 1
ATOM 542 C C . ARG A 1 76 ? -2.548 0.081 14.993 1.00 84.31 76 ARG A C 1
ATOM 544 O O . ARG A 1 76 ? -1.937 -0.942 15.309 1.00 84.31 76 ARG A O 1
ATOM 551 N N . PRO A 1 77 ? -3.720 0.036 14.329 1.00 86.19 77 PRO A N 1
ATOM 552 C CA . PRO A 1 77 ? -4.290 -1.217 13.847 1.00 86.19 77 PRO A CA 1
ATOM 553 C C . PRO A 1 77 ? -3.299 -1.990 12.967 1.00 86.19 77 PRO A C 1
ATOM 555 O O . PRO A 1 77 ? -2.619 -1.399 12.129 1.00 86.19 77 PRO A O 1
ATOM 558 N N . ALA A 1 78 ? -3.261 -3.319 13.103 1.00 87.00 78 ALA A N 1
ATOM 559 C CA . ALA A 1 78 ? -2.323 -4.170 12.363 1.00 87.00 78 ALA A CA 1
ATOM 560 C C . ALA A 1 78 ? -2.421 -3.977 10.839 1.00 87.00 78 ALA A C 1
ATOM 562 O O . ALA A 1 78 ? -1.399 -3.897 10.159 1.00 87.00 78 ALA A O 1
ATOM 563 N N . LEU A 1 79 ? -3.643 -3.827 10.313 1.00 91.81 79 LEU A N 1
ATOM 564 C CA . LEU A 1 79 ? -3.880 -3.519 8.903 1.00 91.81 79 LEU A CA 1
ATOM 565 C C . LEU A 1 79 ? -3.208 -2.202 8.477 1.00 91.81 79 LEU A C 1
ATOM 567 O O . LEU A 1 79 ? -2.525 -2.156 7.453 1.00 91.81 79 LEU A O 1
ATOM 571 N N . GLU A 1 80 ? -3.353 -1.147 9.284 1.00 93.94 80 GLU A N 1
ATOM 572 C CA . GLU A 1 80 ? -2.724 0.149 9.025 1.00 93.94 80 GLU A CA 1
ATOM 573 C C . GLU A 1 80 ? -1.196 0.037 9.056 1.00 93.94 80 GLU A C 1
ATOM 575 O O . GLU A 1 80 ? -0.508 0.569 8.181 1.00 93.94 80 GLU A O 1
ATOM 580 N N . THR A 1 81 ? -0.652 -0.667 10.051 1.00 91.38 81 THR A N 1
ATOM 581 C CA . THR A 1 81 ? 0.789 -0.898 10.174 1.00 91.38 81 THR A CA 1
ATOM 582 C C . THR A 1 81 ? 1.331 -1.666 8.974 1.00 91.38 81 THR A C 1
ATOM 584 O O . THR A 1 81 ? 2.342 -1.250 8.410 1.00 91.38 81 THR A O 1
ATOM 587 N N . ASN A 1 82 ? 0.667 -2.735 8.534 1.00 90.81 82 ASN A N 1
ATOM 588 C CA . ASN A 1 82 ? 1.119 -3.554 7.408 1.00 90.81 82 ASN A CA 1
ATOM 589 C C . ASN A 1 82 ? 1.122 -2.764 6.092 1.00 90.81 82 ASN A C 1
ATOM 591 O O . ASN A 1 82 ? 2.128 -2.776 5.379 1.00 90.81 82 ASN A O 1
ATOM 595 N N . LEU A 1 83 ? 0.054 -2.011 5.805 1.00 94.25 83 LEU A N 1
ATOM 596 C CA . LEU A 1 83 ? -0.026 -1.163 4.610 1.00 94.25 83 LEU A CA 1
ATOM 597 C C . LEU A 1 83 ? 1.051 -0.075 4.610 1.00 94.25 83 LEU A C 1
ATOM 599 O O . LEU A 1 83 ? 1.796 0.065 3.642 1.00 94.25 83 LEU A O 1
ATOM 603 N N . ASN A 1 84 ? 1.193 0.661 5.714 1.00 94.31 84 ASN A N 1
ATOM 604 C CA . ASN A 1 84 ? 2.200 1.719 5.806 1.00 94.31 84 ASN A CA 1
ATOM 605 C C . ASN A 1 84 ? 3.630 1.174 5.763 1.00 94.31 84 ASN A C 1
ATOM 607 O O . ASN A 1 84 ? 4.522 1.832 5.231 1.00 94.31 84 ASN A O 1
ATOM 611 N N . THR A 1 85 ? 3.854 -0.032 6.283 1.00 92.44 85 THR A N 1
ATOM 612 C CA . THR A 1 85 ? 5.153 -0.701 6.177 1.00 92.44 85 THR A CA 1
ATOM 613 C C . THR A 1 85 ? 5.452 -1.083 4.731 1.00 92.44 85 THR A C 1
ATOM 615 O O . THR A 1 85 ? 6.563 -0.848 4.264 1.00 92.44 85 THR A O 1
ATOM 618 N N . MET A 1 86 ? 4.467 -1.618 4.004 1.00 93.69 86 MET A N 1
ATOM 619 C CA . MET A 1 86 ? 4.600 -1.937 2.581 1.00 93.69 86 MET A CA 1
ATOM 620 C C . MET A 1 86 ? 4.918 -0.683 1.753 1.00 93.69 86 MET A C 1
ATOM 622 O O . MET A 1 86 ? 5.827 -0.715 0.924 1.00 93.69 86 MET A O 1
ATOM 626 N N . PHE A 1 87 ? 4.236 0.438 2.012 1.00 94.88 87 PHE A N 1
ATOM 627 C CA . PHE A 1 87 ? 4.517 1.712 1.338 1.00 94.88 87 PHE A CA 1
ATOM 628 C C . PHE A 1 87 ? 5.901 2.280 1.672 1.00 94.88 87 PHE A C 1
ATOM 630 O O . PHE A 1 87 ? 6.492 2.979 0.855 1.00 94.88 87 PHE A O 1
ATOM 637 N N . ALA A 1 88 ? 6.438 1.974 2.854 1.00 92.88 88 ALA A N 1
ATOM 638 C CA . ALA A 1 88 ? 7.744 2.454 3.296 1.00 92.88 88 ALA A CA 1
ATOM 639 C C . ALA A 1 88 ? 8.933 1.627 2.769 1.00 92.88 88 ALA A C 1
ATOM 641 O O . ALA A 1 88 ? 10.084 2.001 3.016 1.00 92.88 88 ALA A O 1
ATOM 642 N N . VAL A 1 89 ? 8.699 0.515 2.059 1.00 90.31 89 VAL A N 1
ATOM 643 C CA . VAL A 1 89 ? 9.784 -0.276 1.460 1.00 90.31 89 VAL A CA 1
ATOM 644 C C . VAL A 1 89 ? 10.503 0.574 0.415 1.00 90.31 89 VAL A C 1
ATOM 646 O O . VAL A 1 89 ? 9.932 0.940 -0.610 1.00 90.31 89 VAL A O 1
ATOM 649 N N . ARG A 1 90 ? 11.782 0.876 0.658 1.00 89.69 90 ARG A N 1
ATOM 650 C CA . ARG A 1 90 ? 12.605 1.656 -0.274 1.00 89.69 90 ARG A CA 1
ATOM 651 C C . ARG A 1 90 ? 12.906 0.839 -1.523 1.00 89.69 90 ARG A C 1
ATOM 653 O O . ARG A 1 90 ? 13.203 -0.352 -1.435 1.00 89.69 90 ARG A O 1
ATOM 660 N N . HIS A 1 91 ? 12.945 1.511 -2.671 1.00 88.06 91 HIS A N 1
ATOM 661 C CA . HIS A 1 91 ? 13.228 0.866 -3.955 1.00 88.06 91 HIS A CA 1
ATOM 662 C C . HIS A 1 91 ? 14.557 0.092 -3.935 1.00 88.06 91 HIS A C 1
ATOM 664 O O . HIS A 1 91 ? 14.584 -1.092 -4.249 1.00 88.06 91 HIS A O 1
ATOM 670 N N . ALA A 1 92 ? 15.628 0.717 -3.434 1.00 87.31 92 ALA A N 1
ATOM 671 C CA . ALA A 1 92 ? 16.949 0.094 -3.337 1.00 87.31 92 ALA A CA 1
ATOM 672 C C . ALA A 1 92 ? 16.987 -1.158 -2.434 1.00 87.31 92 ALA A C 1
ATOM 674 O O . ALA A 1 92 ? 17.813 -2.045 -2.641 1.00 87.31 92 ALA A O 1
ATOM 675 N N . ASP A 1 93 ? 16.115 -1.249 -1.422 1.00 87.81 93 ASP A N 1
ATOM 676 C CA . ASP A 1 93 ? 16.057 -2.428 -0.550 1.00 87.81 93 ASP A CA 1
ATOM 677 C C . ASP A 1 93 ? 15.327 -3.592 -1.231 1.00 87.81 93 ASP A C 1
ATOM 679 O O . ASP A 1 93 ? 15.753 -4.739 -1.093 1.00 87.81 93 ASP A O 1
ATOM 683 N N . ALA A 1 94 ? 14.269 -3.302 -1.995 1.00 85.88 94 ALA A N 1
ATOM 684 C CA . ALA A 1 94 ? 13.580 -4.296 -2.814 1.00 85.88 94 ALA A CA 1
ATOM 685 C C . ALA A 1 94 ? 14.485 -4.803 -3.950 1.00 85.88 94 ALA A C 1
ATOM 687 O O . ALA A 1 94 ? 14.658 -6.012 -4.105 1.00 85.88 94 ALA A O 1
ATOM 688 N N . GLU A 1 95 ? 15.139 -3.897 -4.678 1.00 86.06 95 GLU A N 1
ATOM 689 C CA . GLU A 1 95 ? 15.982 -4.224 -5.834 1.00 86.06 95 GLU A CA 1
ATOM 690 C C . GLU A 1 95 ? 17.151 -5.145 -5.456 1.00 86.06 95 GLU A C 1
ATOM 692 O O . GLU A 1 95 ? 17.428 -6.127 -6.143 1.00 86.06 95 GLU A O 1
ATOM 697 N N . ARG A 1 96 ? 17.781 -4.914 -4.294 1.00 86.25 96 ARG A N 1
ATOM 698 C CA . ARG A 1 96 ? 18.834 -5.791 -3.747 1.00 86.25 96 ARG A CA 1
ATOM 699 C C . ARG A 1 96 ? 18.394 -7.242 -3.542 1.00 86.25 96 ARG A C 1
ATOM 701 O O . ARG A 1 96 ? 19.247 -8.121 -3.433 1.00 86.25 96 ARG A O 1
ATOM 708 N N . LEU A 1 97 ? 17.092 -7.484 -3.433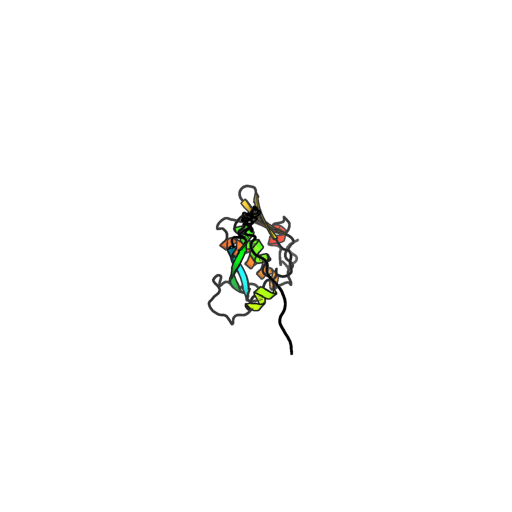 1.00 83.56 97 LEU A N 1
ATOM 709 C CA . LEU A 1 97 ? 16.491 -8.804 -3.270 1.00 83.56 97 LEU A CA 1
ATOM 710 C C . LEU A 1 97 ? 15.919 -9.351 -4.588 1.00 83.56 97 LEU A C 1
ATOM 712 O O . LEU A 1 97 ? 15.278 -10.399 -4.570 1.00 83.56 97 LEU A O 1
ATOM 716 N N . GLY A 1 98 ? 16.141 -8.663 -5.714 1.00 84.38 98 GLY A N 1
ATOM 717 C CA . GLY A 1 98 ? 15.531 -8.991 -7.004 1.00 84.38 98 GLY A CA 1
ATOM 718 C C . GLY A 1 98 ? 14.033 -8.683 -7.045 1.00 84.38 98 GLY A C 1
ATOM 719 O O . GLY A 1 98 ? 13.282 -9.365 -7.736 1.00 84.38 98 GLY A O 1
ATOM 720 N N . LEU A 1 99 ? 13.585 -7.711 -6.251 1.00 87.62 99 LEU A N 1
ATOM 721 C CA . LEU A 1 99 ? 12.181 -7.350 -6.091 1.00 87.62 99 LEU A CA 1
ATOM 722 C C . LEU A 1 99 ? 11.941 -5.903 -6.513 1.00 87.62 99 LEU A C 1
ATOM 724 O O . LEU A 1 99 ? 12.860 -5.095 -6.616 1.00 87.62 99 LEU A O 1
ATOM 728 N N . TYR A 1 100 ? 10.676 -5.576 -6.723 1.00 87.75 100 TYR A N 1
ATOM 729 C CA . TYR A 1 100 ? 10.218 -4.287 -7.201 1.00 87.75 100 TYR A CA 1
ATOM 730 C C . TYR A 1 100 ? 9.102 -3.744 -6.308 1.00 87.75 100 TYR A C 1
ATOM 732 O O . TYR A 1 100 ? 8.136 -4.439 -5.989 1.00 87.75 100 TYR A O 1
ATOM 740 N N . THR A 1 101 ? 9.211 -2.469 -5.938 1.00 89.88 101 THR A N 1
ATOM 741 C CA . THR A 1 101 ? 8.142 -1.721 -5.270 1.00 89.88 101 THR A CA 1
ATOM 742 C C . THR A 1 101 ? 7.876 -0.416 -6.023 1.00 89.88 101 THR A C 1
ATOM 744 O O . THR A 1 101 ? 8.829 0.339 -6.256 1.00 89.88 101 THR A O 1
ATOM 747 N N . PRO A 1 102 ? 6.609 -0.114 -6.373 1.00 90.88 102 PRO A N 1
ATOM 748 C CA . PRO A 1 102 ? 6.245 1.163 -6.983 1.00 90.88 102 PRO A CA 1
ATOM 749 C C . PRO A 1 102 ? 6.283 2.315 -5.964 1.00 90.88 102 PRO A C 1
ATOM 751 O O . PRO A 1 102 ? 6.391 3.478 -6.341 1.00 90.88 102 PRO A O 1
ATOM 754 N N . PHE A 1 103 ? 6.240 2.018 -4.660 1.00 92.44 103 PHE A N 1
ATOM 755 C CA . PHE A 1 103 ? 6.066 3.018 -3.599 1.00 92.44 103 PHE A CA 1
ATOM 756 C C . PHE A 1 103 ? 7.369 3.640 -3.092 1.00 92.44 103 PHE A C 1
ATOM 758 O O . PHE A 1 103 ? 7.328 4.646 -2.396 1.00 92.44 103 PHE A O 1
ATOM 765 N N . GLY A 1 104 ? 8.532 3.073 -3.427 1.00 85.81 104 GLY A N 1
ATOM 766 C CA . GLY A 1 104 ? 9.784 3.349 -2.712 1.00 85.81 104 GLY A CA 1
ATOM 767 C C . GLY A 1 104 ? 10.330 4.782 -2.783 1.00 85.81 104 GLY A C 1
ATOM 768 O O . GLY A 1 104 ? 11.271 5.090 -2.053 1.00 85.81 104 GLY A O 1
ATOM 769 N N . ALA A 1 105 ? 9.767 5.637 -3.638 1.00 84.56 105 ALA A N 1
ATOM 770 C CA . ALA A 1 105 ? 10.077 7.067 -3.736 1.00 84.56 105 ALA A CA 1
ATOM 771 C C . ALA A 1 105 ? 8.868 7.970 -3.410 1.00 84.56 105 ALA A C 1
ATOM 773 O O . ALA A 1 105 ? 8.930 9.179 -3.617 1.00 84.56 105 ALA A O 1
ATOM 774 N N . GLN A 1 106 ? 7.764 7.388 -2.939 1.00 92.19 106 GLN A N 1
ATOM 775 C CA . GLN A 1 106 ? 6.493 8.069 -2.730 1.00 92.19 106 GLN A CA 1
ATOM 776 C C . GLN A 1 106 ? 6.177 8.184 -1.235 1.00 92.19 106 GLN A C 1
ATOM 778 O O . GLN A 1 106 ? 6.483 7.294 -0.444 1.00 92.19 106 GLN A O 1
ATOM 783 N N . GLU A 1 107 ? 5.499 9.258 -0.838 1.00 93.62 107 GLU A N 1
ATOM 784 C CA . GLU A 1 107 ? 5.069 9.474 0.551 1.00 93.62 107 GLU A CA 1
ATOM 785 C C . GLU A 1 107 ? 3.660 8.922 0.827 1.00 93.62 107 GLU A C 1
ATOM 787 O O . GLU A 1 107 ? 2.911 9.480 1.622 1.00 93.62 107 GLU A O 1
ATOM 792 N N . VAL A 1 108 ? 3.295 7.813 0.177 1.00 96.19 108 VAL A N 1
ATOM 793 C CA . VAL A 1 108 ? 1.978 7.174 0.322 1.00 96.19 108 VAL A CA 1
ATOM 794 C C . VAL A 1 108 ? 1.786 6.649 1.747 1.00 96.19 108 VAL A C 1
ATOM 796 O O . VAL A 1 108 ? 2.690 6.051 2.352 1.00 96.19 108 VAL A O 1
ATOM 799 N N . ARG A 1 109 ? 0.586 6.864 2.288 1.00 96.88 109 ARG A N 1
ATOM 800 C CA . ARG A 1 109 ? 0.143 6.375 3.595 1.00 96.88 109 ARG A CA 1
ATOM 801 C C . ARG A 1 109 ? -1.259 5.787 3.502 1.00 96.88 109 ARG A C 1
ATOM 803 O O . ARG A 1 109 ? -2.054 6.199 2.664 1.00 96.88 109 ARG A O 1
ATOM 810 N N . ALA A 1 110 ? -1.556 4.849 4.393 1.00 97.44 110 ALA A N 1
ATOM 811 C CA . ALA A 1 110 ? -2.913 4.388 4.665 1.00 97.44 110 ALA A CA 1
ATOM 812 C C . ALA A 1 110 ? -3.357 4.872 6.046 1.00 97.44 110 ALA A C 1
ATOM 814 O O . ALA A 1 110 ? -2.575 4.819 6.999 1.00 97.44 110 ALA A O 1
ATOM 815 N N . THR A 1 111 ? -4.618 5.278 6.143 1.00 97.06 111 THR A N 1
ATOM 816 C CA . THR A 1 111 ? -5.339 5.462 7.407 1.00 97.06 111 THR A CA 1
ATOM 817 C C . THR A 1 111 ? -6.449 4.427 7.471 1.00 97.06 111 THR A C 1
ATOM 819 O O . THR A 1 111 ? -7.135 4.218 6.469 1.00 97.06 111 THR A O 1
ATOM 822 N N . VAL A 1 112 ? -6.618 3.778 8.623 1.00 96.38 112 VAL A N 1
ATOM 823 C CA . VAL A 1 112 ? -7.702 2.813 8.831 1.00 96.38 112 VAL A CA 1
ATOM 824 C C . VAL A 1 112 ? -8.697 3.361 9.843 1.00 96.38 112 VAL A C 1
ATOM 826 O O . VAL A 1 112 ? -8.335 3.673 10.977 1.00 96.38 112 VAL A O 1
ATOM 829 N N . THR A 1 113 ? -9.955 3.470 9.433 1.00 95.56 113 THR A N 1
ATOM 830 C CA . THR A 1 113 ? -11.064 3.948 10.264 1.00 95.56 113 THR A CA 1
ATOM 831 C C . THR A 1 113 ? -12.227 2.967 10.235 1.00 95.56 113 THR A C 1
ATOM 833 O O . THR A 1 113 ? -12.317 2.108 9.363 1.00 95.56 113 THR A O 1
ATOM 836 N N . GLU A 1 114 ? -13.128 3.103 11.203 1.00 94.75 114 GLU A N 1
ATOM 837 C CA . GLU A 1 114 ? -14.431 2.442 11.188 1.00 94.75 114 GLU A CA 1
ATOM 838 C C . GLU A 1 114 ? -15.501 3.486 10.855 1.00 94.75 114 GLU A C 1
ATOM 840 O O . GLU A 1 114 ? -15.627 4.493 11.556 1.00 94.75 114 GLU A O 1
ATOM 845 N N . GLU A 1 115 ? -16.269 3.255 9.793 1.00 94.19 115 GLU A N 1
ATOM 846 C CA . GLU A 1 115 ? -17.355 4.129 9.341 1.00 94.19 115 GLU A CA 1
ATOM 847 C C . GLU A 1 115 ? -18.599 3.289 9.060 1.00 94.19 115 GLU A C 1
ATOM 849 O O . GLU A 1 115 ? -18.541 2.323 8.304 1.00 94.19 115 GLU A O 1
ATOM 854 N N . ASP A 1 116 ? -19.730 3.631 9.683 1.00 91.44 116 ASP A N 1
ATOM 855 C CA . ASP A 1 116 ? -21.004 2.914 9.514 1.00 91.44 116 ASP A CA 1
ATOM 856 C C . ASP A 1 116 ? -20.894 1.384 9.706 1.00 91.44 116 ASP A C 1
ATOM 858 O O . ASP A 1 116 ? -21.592 0.599 9.061 1.00 91.44 116 ASP A O 1
ATOM 862 N N . GLY A 1 117 ? -20.003 0.956 10.609 1.00 90.12 117 GLY A N 1
ATOM 863 C CA . GLY A 1 117 ? -19.741 -0.457 10.899 1.00 90.12 117 GLY A CA 1
ATOM 864 C C . GLY A 1 117 ? -18.907 -1.181 9.839 1.00 90.12 117 GLY A C 1
ATOM 865 O O . GLY A 1 117 ? -18.965 -2.408 9.769 1.00 90.12 117 GLY A O 1
ATOM 866 N N . LYS A 1 118 ? -18.178 -0.441 8.999 1.00 92.62 118 LYS A N 1
ATOM 867 C CA . LYS A 1 118 ? -17.242 -0.974 8.009 1.00 92.62 118 LYS A CA 1
ATOM 868 C C . LYS A 1 118 ? -15.837 -0.456 8.268 1.00 92.62 118 LYS A C 1
ATOM 870 O O . LYS A 1 118 ? -15.643 0.748 8.453 1.00 92.62 118 LYS A O 1
ATOM 875 N N . THR A 1 119 ? -14.857 -1.339 8.116 1.00 96.00 119 THR A N 1
ATOM 876 C CA . THR A 1 119 ? -13.455 -0.944 8.047 1.00 96.00 119 THR A CA 1
ATOM 877 C C . THR A 1 119 ? -13.192 -0.222 6.727 1.00 96.00 119 THR A C 1
ATOM 879 O O . THR A 1 119 ? -13.402 -0.766 5.637 1.00 96.00 119 THR A O 1
ATOM 882 N N . VAL A 1 120 ? -12.703 1.010 6.818 1.00 97.44 120 VAL A N 1
ATOM 883 C CA . VAL A 1 120 ? -12.323 1.849 5.683 1.00 97.44 120 VAL A CA 1
ATOM 884 C C . VAL A 1 120 ? -10.812 2.027 5.684 1.00 97.44 120 VAL A C 1
ATOM 886 O O . VAL A 1 120 ? -10.224 2.465 6.669 1.00 97.44 120 VAL A O 1
ATOM 889 N N . VAL A 1 121 ? -10.180 1.707 4.558 1.00 98.12 121 VAL A N 1
ATOM 890 C CA . VAL A 1 121 ? -8.780 2.025 4.269 1.00 98.12 121 VAL A CA 1
ATOM 891 C C . VAL A 1 121 ? -8.768 3.205 3.310 1.00 98.12 121 VAL A C 1
ATOM 893 O O . VAL A 1 121 ? -9.153 3.050 2.151 1.00 98.12 121 VAL A O 1
ATOM 896 N N . ASP A 1 122 ? -8.304 4.367 3.763 1.00 98.12 122 ASP A N 1
ATOM 897 C CA . ASP A 1 122 ? -8.077 5.521 2.890 1.00 98.12 122 ASP A CA 1
ATOM 898 C C . ASP A 1 122 ? -6.584 5.718 2.628 1.00 98.12 122 ASP A C 1
ATOM 900 O O . ASP A 1 122 ? -5.771 5.778 3.556 1.00 98.12 122 ASP A O 1
ATOM 904 N N . ILE A 1 123 ? -6.227 5.790 1.348 1.00 98.25 123 ILE A N 1
ATOM 905 C CA . ILE A 1 123 ? -4.850 5.883 0.870 1.00 98.25 123 ILE A CA 1
ATOM 906 C C . ILE A 1 123 ? -4.604 7.294 0.349 1.00 98.25 123 ILE A C 1
ATOM 908 O O . ILE A 1 123 ? -5.303 7.766 -0.549 1.00 98.25 123 ILE A O 1
ATOM 912 N N . SER A 1 124 ? -3.592 7.962 0.900 1.00 96.88 124 SER A N 1
ATOM 913 C CA . SER A 1 124 ? -3.246 9.335 0.540 1.00 96.88 124 SER A CA 1
ATOM 914 C C . SER A 1 124 ? -1.741 9.607 0.701 1.00 96.88 124 SER A C 1
ATOM 916 O O . SER A 1 124 ? -1.135 9.113 1.659 1.00 96.88 124 SER A O 1
ATOM 918 N N . PRO A 1 125 ? -1.122 10.393 -0.201 1.00 95.81 125 PRO A N 1
ATOM 919 C CA . PRO A 1 125 ? -1.663 10.816 -1.500 1.00 95.81 125 PRO A CA 1
ATOM 920 C C . PRO A 1 125 ? -1.904 9.619 -2.437 1.00 95.81 125 PRO A C 1
ATOM 922 O O . PRO A 1 125 ? -1.478 8.497 -2.142 1.00 95.81 125 PRO A O 1
ATOM 925 N N . GLN A 1 126 ? -2.586 9.845 -3.564 1.00 94.25 126 GLN A N 1
ATOM 926 C CA . GLN A 1 126 ? -2.754 8.812 -4.587 1.00 94.25 126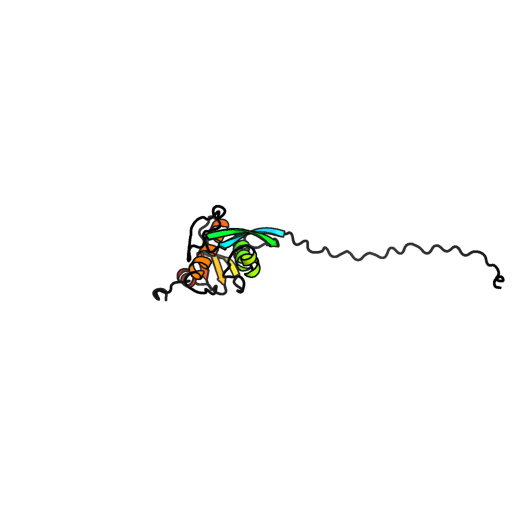 GLN A CA 1
ATOM 927 C C . GLN A 1 126 ? -1.385 8.245 -5.022 1.00 94.25 126 GLN A C 1
ATOM 929 O O . GLN A 1 126 ? -0.503 9.017 -5.409 1.00 94.25 126 GLN A O 1
ATOM 934 N N . PRO A 1 127 ? -1.205 6.908 -5.029 1.00 93.88 127 PRO A N 1
ATOM 935 C CA . PRO A 1 127 ? -0.011 6.293 -5.590 1.00 93.88 127 PRO A CA 1
ATOM 936 C C . PRO A 1 127 ? 0.185 6.675 -7.058 1.00 93.88 127 PRO A C 1
ATOM 938 O O . PRO A 1 127 ? -0.711 6.507 -7.890 1.00 93.88 127 PRO A O 1
ATOM 941 N N . ILE A 1 128 ? 1.379 7.157 -7.378 1.00 91.50 128 ILE A N 1
ATOM 942 C CA . ILE A 1 128 ? 1.817 7.426 -8.742 1.00 91.50 128 ILE A CA 1
ATOM 943 C C . ILE A 1 128 ? 2.131 6.086 -9.404 1.00 91.50 128 ILE A C 1
ATOM 945 O O . ILE A 1 128 ? 2.888 5.277 -8.867 1.00 91.50 128 ILE A O 1
ATOM 949 N N . SER A 1 129 ? 1.562 5.874 -10.584 1.00 88.88 129 SER A N 1
ATOM 950 C CA . SER A 1 129 ? 1.799 4.698 -11.414 1.00 88.88 129 SER A CA 1
ATOM 951 C C . SER A 1 129 ? 2.605 5.077 -12.652 1.00 88.88 129 SER A C 1
ATOM 953 O O . SER A 1 129 ? 2.343 6.117 -13.260 1.00 88.88 129 SER A O 1
ATOM 955 N N . ALA A 1 130 ? 3.558 4.230 -13.055 1.00 86.25 130 ALA A N 1
ATOM 956 C CA . ALA A 1 130 ? 4.249 4.367 -14.339 1.00 86.25 130 ALA A CA 1
ATOM 957 C C . ALA A 1 130 ? 3.455 3.770 -15.523 1.00 86.25 130 ALA A C 1
ATOM 959 O O . ALA A 1 130 ? 3.956 3.749 -16.649 1.00 86.25 130 ALA A O 1
ATOM 960 N N . GLY A 1 131 ? 2.225 3.295 -15.289 1.00 84.62 131 GLY A N 1
ATOM 961 C CA . GLY A 1 131 ? 1.296 2.814 -16.311 1.00 84.62 131 GLY A CA 1
ATOM 962 C C . GLY A 1 131 ? 1.001 1.317 -16.212 1.00 84.62 131 GLY A C 1
ATOM 963 O O . GLY A 1 131 ? 0.950 0.747 -15.124 1.00 84.62 131 GLY A O 1
ATOM 964 N N . THR A 1 132 ? 0.836 0.671 -17.370 1.00 84.88 132 THR A N 1
ATOM 965 C CA . THR A 1 132 ? 0.198 -0.649 -17.541 1.00 84.88 132 THR A CA 1
ATOM 966 C C . THR A 1 132 ? 0.687 -1.762 -16.609 1.00 84.88 132 THR A C 1
ATOM 968 O O . THR A 1 132 ? -0.117 -2.597 -16.204 1.00 84.88 132 THR A O 1
ATOM 971 N N . CYS A 1 133 ? 1.982 -1.813 -16.280 1.00 84.75 133 CYS A N 1
ATOM 972 C CA . CYS A 1 133 ? 2.503 -2.832 -15.364 1.00 84.75 133 CYS A CA 1
ATOM 973 C C . CYS A 1 133 ? 2.355 -2.431 -13.886 1.00 84.75 133 CYS A C 1
ATOM 975 O O . CYS A 1 133 ? 2.156 -3.293 -13.036 1.00 84.75 133 CYS A O 1
ATOM 977 N N . ASP A 1 134 ? 2.446 -1.140 -13.564 1.00 87.94 134 ASP A N 1
ATOM 978 C CA . ASP A 1 134 ? 2.441 -0.648 -12.182 1.00 87.94 134 ASP A CA 1
ATOM 979 C C . ASP A 1 134 ? 1.037 -0.533 -11.602 1.00 87.94 134 ASP A C 1
ATOM 981 O O . ASP A 1 134 ? 0.843 -0.841 -10.429 1.00 87.94 134 ASP A O 1
ATOM 985 N N . ASP A 1 135 ? 0.047 -0.182 -12.420 1.00 89.88 135 ASP A N 1
ATOM 986 C CA . ASP A 1 135 ? -1.358 -0.133 -12.011 1.00 89.88 135 ASP A CA 1
ATOM 987 C C . ASP A 1 135 ? -1.835 -1.441 -11.344 1.00 89.88 135 ASP A C 1
ATOM 989 O O . ASP A 1 135 ? -2.300 -1.405 -10.196 1.00 89.88 135 ASP A O 1
ATOM 993 N N . PRO A 1 136 ? -1.700 -2.618 -11.991 1.00 88.69 136 PRO A N 1
ATOM 994 C CA . PRO A 1 136 ? -2.060 -3.883 -11.366 1.00 88.69 136 PRO A CA 1
ATOM 995 C C . PRO A 1 136 ? -1.142 -4.239 -10.192 1.00 88.69 136 PRO A C 1
ATOM 997 O O . PRO A 1 136 ? -1.631 -4.824 -9.229 1.00 88.69 136 PRO A O 1
ATOM 1000 N N . ARG A 1 137 ? 0.148 -3.861 -10.208 1.00 89.12 137 ARG A N 1
ATOM 1001 C CA . ARG A 1 137 ? 1.057 -4.098 -9.068 1.00 89.12 137 ARG A CA 1
ATOM 1002 C C . ARG A 1 137 ? 0.599 -3.374 -7.815 1.00 89.12 137 ARG A C 1
ATOM 1004 O O . ARG A 1 137 ? 0.487 -3.998 -6.764 1.00 89.12 137 ARG A O 1
ATOM 1011 N N . ILE A 1 138 ? 0.317 -2.078 -7.930 1.00 92.19 138 ILE A N 1
ATOM 1012 C CA . ILE A 1 138 ? -0.153 -1.243 -6.825 1.00 92.19 138 ILE A CA 1
ATOM 1013 C C . ILE A 1 138 ? -1.427 -1.853 -6.240 1.00 92.19 138 ILE A C 1
ATOM 1015 O O . ILE A 1 138 ? -1.498 -2.087 -5.030 1.00 92.19 138 ILE A O 1
ATOM 1019 N N . LYS A 1 139 ? -2.407 -2.166 -7.099 1.00 92.44 139 LYS A N 1
ATOM 1020 C CA . LYS A 1 139 ? -3.689 -2.726 -6.661 1.00 92.44 139 LYS A CA 1
ATOM 1021 C C . LYS A 1 139 ? -3.527 -4.075 -5.967 1.00 92.44 139 LYS A C 1
ATOM 1023 O O . LYS A 1 139 ? -4.031 -4.239 -4.858 1.00 92.44 139 LYS A O 1
ATOM 1028 N N . GLU A 1 140 ? -2.806 -5.014 -6.572 1.00 91.00 140 GLU A N 1
ATOM 1029 C CA . GLU A 1 140 ? -2.620 -6.355 -6.006 1.00 91.00 140 GLU A CA 1
ATOM 1030 C C . GLU A 1 140 ? -1.830 -6.328 -4.697 1.00 91.00 140 GLU A C 1
ATOM 1032 O O . GLU A 1 140 ? -2.232 -6.972 -3.729 1.00 91.00 140 GLU A O 1
ATOM 1037 N N . MET A 1 141 ? -0.756 -5.537 -4.614 1.00 91.56 141 MET A N 1
ATOM 1038 C CA . MET A 1 141 ? 0.010 -5.376 -3.374 1.00 91.56 141 MET A CA 1
ATOM 1039 C C . MET A 1 141 ? -0.879 -4.885 -2.221 1.00 91.56 141 MET A C 1
ATOM 1041 O O . MET A 1 141 ? -0.841 -5.456 -1.129 1.00 91.56 141 MET A O 1
ATOM 1045 N N . ILE A 1 142 ? -1.726 -3.878 -2.463 1.00 94.19 142 ILE A N 1
ATOM 1046 C CA . ILE A 1 142 ? -2.662 -3.342 -1.462 1.00 94.19 142 ILE A CA 1
ATOM 1047 C C . ILE A 1 142 ? -3.720 -4.386 -1.083 1.00 94.19 142 ILE A C 1
ATOM 1049 O O . ILE A 1 142 ? -3.868 -4.706 0.097 1.00 94.19 142 ILE A O 1
ATOM 1053 N N . VAL A 1 143 ? -4.428 -4.951 -2.067 1.00 93.06 143 VAL A N 1
ATOM 1054 C CA . VAL A 1 143 ? -5.530 -5.904 -1.840 1.00 93.06 143 VAL A CA 1
ATOM 1055 C C . VAL A 1 143 ? -5.049 -7.136 -1.084 1.00 93.06 143 VAL A C 1
ATOM 1057 O O . VAL A 1 143 ? -5.691 -7.578 -0.131 1.00 93.06 143 VAL A O 1
ATOM 1060 N N . LYS A 1 144 ? -3.900 -7.692 -1.467 1.00 90.56 144 LYS A N 1
ATOM 1061 C CA . LYS A 1 144 ? -3.363 -8.883 -0.810 1.00 90.56 144 LYS A CA 1
ATOM 1062 C C . LYS A 1 144 ? -2.803 -8.570 0.573 1.00 90.56 144 LYS A C 1
ATOM 1064 O O . LYS A 1 144 ? -2.928 -9.405 1.462 1.00 90.56 144 LYS A O 1
ATOM 1069 N N . THR A 1 145 ? -2.263 -7.371 0.795 1.00 91.38 145 THR A N 1
ATOM 1070 C CA . THR A 1 145 ? -1.854 -6.942 2.143 1.00 91.38 145 THR A CA 1
ATOM 1071 C C . THR A 1 145 ? -3.064 -6.803 3.066 1.00 91.38 145 THR A C 1
ATOM 1073 O O . THR A 1 145 ? -3.000 -7.234 4.218 1.00 91.38 145 THR A O 1
ATOM 1076 N N . ILE A 1 146 ? -4.191 -6.291 2.557 1.00 93.00 146 ILE A N 1
ATOM 1077 C CA . ILE A 1 146 ? -5.461 -6.254 3.294 1.00 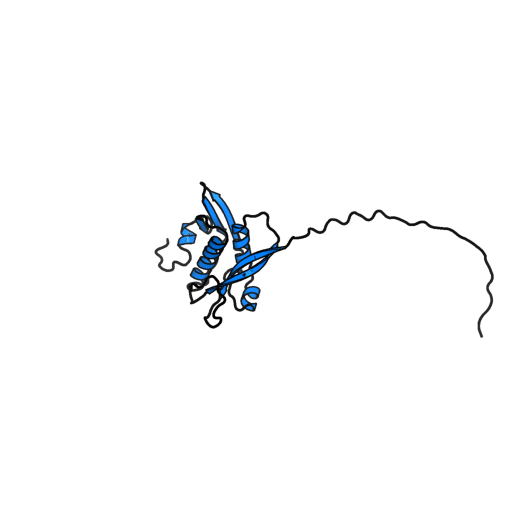93.00 146 ILE A CA 1
ATOM 1078 C C . ILE A 1 146 ? -5.924 -7.673 3.636 1.00 93.00 146 ILE A C 1
ATOM 1080 O O . ILE A 1 146 ? -6.145 -7.969 4.807 1.00 93.00 146 ILE A O 1
ATOM 1084 N N . ALA A 1 147 ? -5.972 -8.568 2.646 1.00 90.31 147 ALA A N 1
ATOM 1085 C CA . ALA A 1 147 ? -6.428 -9.947 2.830 1.00 90.31 147 ALA A CA 1
ATOM 1086 C C . ALA A 1 147 ? -5.557 -10.770 3.800 1.00 90.31 147 ALA A C 1
ATOM 1088 O O . ALA A 1 147 ? -6.043 -11.708 4.424 1.00 90.31 147 ALA A O 1
ATOM 1089 N N . LEU A 1 148 ? -4.266 -10.443 3.933 1.00 86.56 148 LEU A N 1
ATOM 1090 C CA . LEU A 1 148 ? -3.387 -11.053 4.939 1.00 86.56 148 LEU A CA 1
ATOM 1091 C C . LEU A 1 148 ? -3.570 -10.459 6.342 1.00 86.56 148 LEU A C 1
ATOM 1093 O O . LEU A 1 148 ? -3.163 -11.082 7.320 1.00 86.56 148 LEU A O 1
ATOM 1097 N N . SER A 1 149 ? -4.131 -9.254 6.441 1.00 88.50 149 SER A N 1
ATOM 1098 C CA . SER A 1 149 ? -4.262 -8.520 7.702 1.00 88.50 149 SER A CA 1
ATOM 1099 C C . SER A 1 149 ? -5.636 -8.679 8.350 1.00 88.50 149 SER A C 1
ATOM 1101 O O . SER A 1 149 ? -5.745 -8.516 9.562 1.00 88.50 149 SER A O 1
ATOM 1103 N N . THR A 1 150 ? -6.679 -8.971 7.570 1.00 89.06 150 THR A N 1
ATOM 1104 C CA . THR A 1 150 ? -8.044 -9.172 8.066 1.00 89.06 150 THR A CA 1
ATOM 1105 C C . THR A 1 150 ? -8.850 -10.100 7.155 1.00 89.06 150 THR A C 1
ATOM 1107 O O . THR A 1 150 ? -8.577 -10.210 5.959 1.00 89.06 150 THR A O 1
ATOM 1110 N N . THR A 1 151 ? -9.849 -10.767 7.734 1.00 88.25 151 THR A N 1
ATOM 1111 C CA . THR A 1 151 ? -10.875 -11.536 7.012 1.00 88.25 151 THR A CA 1
ATOM 1112 C C . THR A 1 151 ? -12.146 -10.732 6.747 1.00 88.25 151 THR A C 1
ATOM 1114 O O . THR A 1 151 ? -13.024 -11.217 6.036 1.00 88.25 151 THR A O 1
ATOM 1117 N N . ASP A 1 152 ? -12.259 -9.544 7.339 1.00 90.12 152 ASP A N 1
ATOM 1118 C CA . ASP A 1 152 ? -13.435 -8.690 7.220 1.00 90.12 152 ASP A CA 1
ATOM 1119 C C . ASP A 1 152 ? -13.473 -7.981 5.861 1.00 90.12 152 ASP A C 1
ATOM 1121 O O . ASP A 1 152 ? -12.449 -7.778 5.201 1.00 90.12 152 ASP A O 1
ATOM 1125 N N . GLU A 1 153 ? -14.673 -7.594 5.432 1.00 90.44 153 GLU A N 1
ATOM 1126 C CA . GLU A 1 153 ? -14.839 -6.782 4.230 1.00 90.44 153 GLU A CA 1
ATOM 1127 C C . GLU A 1 153 ? -14.320 -5.361 4.486 1.00 90.44 153 GLU A C 1
ATOM 1129 O O . GLU A 1 153 ? -14.730 -4.696 5.436 1.00 90.44 153 GLU A O 1
ATOM 1134 N N . VAL A 1 154 ? -13.427 -4.890 3.613 1.00 96.19 154 VAL A N 1
ATOM 1135 C CA . VAL A 1 154 ? -12.794 -3.573 3.721 1.00 96.19 154 VAL A CA 1
ATOM 1136 C C . VAL A 1 154 ? -13.181 -2.708 2.531 1.00 96.19 154 VAL A C 1
ATOM 1138 O O . VAL A 1 154 ? -13.022 -3.108 1.375 1.00 96.19 154 VAL A O 1
ATOM 1141 N N . GLN A 1 155 ? -13.619 -1.481 2.805 1.00 97.25 155 GLN A N 1
ATOM 1142 C CA . GLN A 1 155 ? -13.786 -0.462 1.776 1.00 97.25 155 GLN A CA 1
ATOM 1143 C C . GLN A 1 155 ? -12.450 0.249 1.536 1.00 97.25 155 GLN A C 1
ATOM 1145 O O . GLN A 1 155 ? -11.870 0.812 2.460 1.00 97.25 155 GLN A O 1
ATOM 1150 N N . ILE A 1 156 ? -11.977 0.268 0.289 1.00 97.69 156 ILE A N 1
ATOM 1151 C CA . ILE A 1 156 ? -10.733 0.956 -0.083 1.00 97.69 156 ILE A CA 1
ATOM 1152 C C . ILE A 1 156 ? -11.070 2.273 -0.780 1.00 97.69 156 ILE A C 1
ATOM 1154 O O . ILE A 1 156 ? -11.853 2.310 -1.733 1.00 97.69 156 ILE A O 1
ATOM 1158 N N . ARG A 1 157 ? -10.452 3.355 -0.316 1.00 97.88 157 ARG A N 1
ATOM 1159 C CA . ARG A 1 157 ? -10.555 4.702 -0.873 1.00 97.88 157 ARG A CA 1
ATOM 1160 C C . ARG A 1 157 ? -9.162 5.215 -1.220 1.00 97.88 157 ARG A C 1
ATOM 1162 O O . ARG A 1 157 ? -8.164 4.817 -0.624 1.00 97.88 157 ARG A O 1
ATOM 1169 N N . VAL A 1 158 ? -9.111 6.079 -2.225 1.00 96.62 158 VAL A N 1
ATOM 1170 C CA . VAL A 1 158 ? -7.920 6.858 -2.558 1.00 96.62 158 VAL A CA 1
ATOM 1171 C C . VAL A 1 158 ? -8.328 8.315 -2.513 1.00 96.62 158 VAL A C 1
ATOM 1173 O O . VAL A 1 158 ? -9.270 8.705 -3.210 1.00 96.62 158 VAL A O 1
ATOM 1176 N N . GLU A 1 159 ? -7.654 9.083 -1.662 1.00 95.56 159 GLU A N 1
ATOM 1177 C CA . GLU A 1 159 ? -7.970 10.486 -1.387 1.00 95.56 159 GLU A CA 1
ATOM 1178 C C . GLU A 1 159 ? -9.463 10.683 -1.054 1.00 95.56 159 GLU A C 1
ATOM 1180 O O . GLU A 1 159 ? -10.147 11.548 -1.602 1.00 95.56 159 GLU A O 1
ATOM 1185 N N . GLY A 1 160 ? -10.000 9.810 -0.195 1.00 96.12 160 GLY A N 1
ATOM 1186 C CA . GLY A 1 160 ? -11.395 9.835 0.247 1.00 96.12 160 GLY A CA 1
ATOM 1187 C C . GLY A 1 160 ? -12.414 9.289 -0.762 1.00 96.12 160 GLY A C 1
ATOM 1188 O O . GLY A 1 160 ? -13.608 9.250 -0.466 1.00 96.12 160 GLY A O 1
ATOM 1189 N N . SER A 1 161 ? -11.988 8.831 -1.943 1.00 95.62 161 SER A N 1
ATOM 1190 C CA . SER A 1 161 ? -12.881 8.394 -3.019 1.00 95.62 161 SER A CA 1
ATOM 1191 C C . SER A 1 161 ? -12.690 6.919 -3.376 1.00 95.62 161 SER A C 1
ATOM 1193 O O . SER A 1 161 ? -11.664 6.498 -3.915 1.00 95.62 161 SER A O 1
ATOM 1195 N N . GLU A 1 162 ? -13.734 6.116 -3.159 1.00 95.12 162 GLU A N 1
ATOM 1196 C CA . GLU A 1 162 ? -13.779 4.727 -3.641 1.00 95.12 162 GLU A CA 1
ATOM 1197 C C . GLU A 1 162 ? -13.771 4.671 -5.174 1.00 95.12 162 GLU A C 1
ATOM 1199 O O . GLU A 1 162 ? -13.219 3.757 -5.783 1.00 95.12 162 GLU A O 1
ATOM 1204 N N . LYS A 1 163 ? -14.349 5.682 -5.830 1.00 93.75 163 LYS A N 1
ATOM 1205 C CA . LYS A 1 163 ? -14.316 5.787 -7.288 1.00 93.75 163 LYS A CA 1
ATOM 1206 C C . LYS A 1 163 ? -12.881 5.922 -7.792 1.00 93.75 163 LYS A C 1
ATOM 1208 O O . LYS A 1 163 ? -12.532 5.244 -8.751 1.00 93.75 163 LYS A O 1
ATOM 1213 N N . THR A 1 164 ? -12.057 6.733 -7.128 1.00 92.69 164 THR A N 1
ATOM 1214 C CA . THR A 1 164 ? -10.640 6.911 -7.475 1.00 92.69 164 THR A CA 1
ATOM 1215 C C . THR A 1 164 ? -9.888 5.590 -7.346 1.00 92.69 164 THR A C 1
ATOM 1217 O O . THR A 1 164 ? -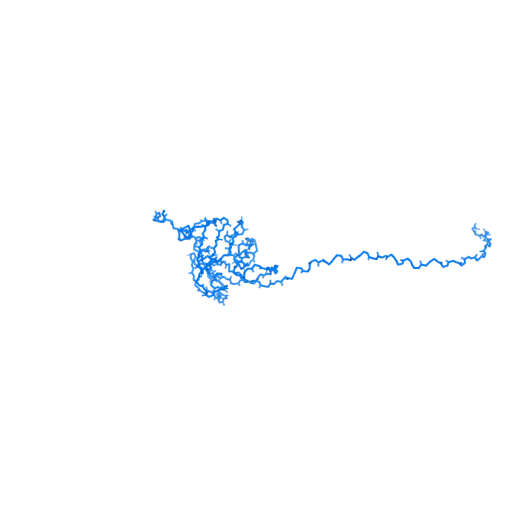9.168 5.206 -8.264 1.00 92.69 164 THR A O 1
ATOM 1220 N N . TRP A 1 165 ? -10.136 4.829 -6.276 1.00 94.12 165 TRP A N 1
ATOM 1221 C CA . TRP A 1 165 ? -9.600 3.474 -6.129 1.00 94.12 165 TRP A CA 1
ATOM 1222 C C . TRP A 1 165 ? -10.037 2.533 -7.266 1.00 94.12 165 TRP A C 1
ATOM 1224 O O . TRP A 1 165 ? -9.199 1.911 -7.926 1.00 94.12 165 TRP A O 1
ATOM 1234 N N . ARG A 1 166 ? -11.347 2.440 -7.538 1.00 91.44 166 ARG A N 1
ATOM 1235 C CA . ARG A 1 166 ? -11.882 1.560 -8.593 1.00 91.44 166 ARG A CA 1
ATOM 1236 C C . ARG A 1 166 ? -11.277 1.894 -9.954 1.00 91.44 166 ARG A C 1
ATOM 1238 O O . ARG A 1 166 ? -10.886 0.980 -10.678 1.00 91.44 166 ARG A O 1
ATOM 1245 N N . CYS A 1 167 ? -11.133 3.182 -10.240 1.00 89.81 167 CYS A N 1
ATOM 1246 C CA . CYS A 1 167 ? -10.648 3.713 -11.506 1.00 89.81 167 CYS A CA 1
ATOM 1247 C C . CYS A 1 167 ? -9.125 3.804 -11.632 1.00 89.81 167 CYS A C 1
ATOM 1249 O O . CYS A 1 167 ? -8.628 4.149 -12.702 1.00 89.81 167 CYS A O 1
ATOM 1251 N N . MET A 1 168 ? -8.370 3.476 -10.582 1.00 87.00 168 MET A N 1
ATOM 1252 C CA . MET A 1 168 ? -6.914 3.407 -10.659 1.00 87.00 168 MET A CA 1
ATOM 1253 C C . MET A 1 168 ? -6.493 2.424 -11.760 1.00 87.00 168 MET A C 1
ATOM 1255 O O . MET A 1 168 ? -6.885 1.251 -11.726 1.00 87.00 168 MET A O 1
ATOM 1259 N N . GLY A 1 169 ? -5.725 2.931 -12.726 1.00 79.94 169 GLY A N 1
ATOM 1260 C CA . GLY A 1 169 ? -5.240 2.191 -13.891 1.00 79.94 169 GLY A CA 1
ATOM 1261 C C . GLY A 1 169 ? -6.242 1.969 -15.022 1.00 79.94 169 GLY A C 1
ATOM 1262 O O . GLY A 1 169 ? -5.925 1.267 -15.981 1.00 79.94 169 GLY A O 1
ATOM 1263 N N . ASP A 1 170 ? -7.451 2.539 -14.951 1.00 81.25 170 ASP A N 1
ATOM 1264 C CA . A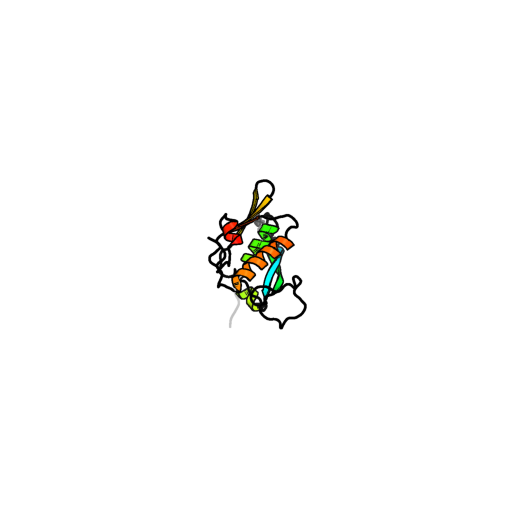SP A 1 170 ? -8.376 2.479 -16.083 1.00 81.25 170 ASP A CA 1
ATOM 1265 C C . ASP A 1 170 ? -7.964 3.475 -17.178 1.00 81.25 170 ASP A C 1
ATOM 1267 O O . ASP A 1 170 ? -8.269 4.667 -17.121 1.00 81.25 170 ASP A O 1
ATOM 1271 N N . MET A 1 171 ? -7.294 2.965 -18.213 1.00 68.56 171 MET A N 1
ATOM 1272 C CA . MET A 1 171 ? -6.931 3.738 -19.404 1.00 68.56 171 MET A CA 1
ATOM 1273 C C . MET A 1 171 ? -8.021 3.756 -20.490 1.00 68.56 171 MET A C 1
ATOM 1275 O O . MET A 1 171 ? -7.821 4.358 -21.544 1.00 68.56 171 MET A O 1
ATOM 1279 N N . SER A 1 172 ? -9.178 3.119 -20.271 1.00 73.94 172 SER A N 1
ATOM 1280 C CA . SER A 1 172 ? -10.268 3.074 -21.261 1.00 73.94 172 SER A CA 1
ATOM 1281 C C . SER A 1 172 ? -11.009 4.408 -21.416 1.00 73.94 172 SER A C 1
ATOM 1283 O O . SER A 1 172 ? -11.728 4.612 -22.395 1.00 73.94 172 SER A O 1
ATOM 1285 N N . GLY A 1 173 ? -10.860 5.318 -20.445 1.00 67.75 173 GLY A N 1
ATOM 1286 C CA . GLY A 1 173 ? -11.590 6.586 -20.383 1.00 67.75 173 GLY A CA 1
ATOM 1287 C C . GLY A 1 173 ? -13.065 6.449 -19.985 1.00 67.75 173 GLY A C 1
ATOM 1288 O O . GLY A 1 173 ? -13.786 7.452 -20.013 1.00 67.75 173 GLY A O 1
ATOM 1289 N N . LEU A 1 174 ? -13.511 5.237 -19.627 1.00 73.75 174 LEU A N 1
ATOM 1290 C CA . LEU A 1 174 ? -14.859 4.952 -19.129 1.00 73.75 174 LEU A CA 1
ATOM 1291 C C . LEU A 1 174 ? -14.999 5.307 -17.646 1.00 73.75 174 LEU A C 1
ATOM 1293 O O . LEU A 1 174 ? -16.059 5.770 -17.223 1.00 73.75 174 LEU A O 1
ATOM 1297 N N . CYS A 1 175 ? -13.924 5.175 -16.872 1.00 75.50 175 CYS A N 1
ATOM 1298 C CA . CYS A 1 175 ? -13.811 5.804 -15.567 1.00 75.50 175 CYS A CA 1
ATOM 1299 C C . CYS A 1 175 ? -13.634 7.324 -15.688 1.00 75.50 175 CYS A C 1
ATOM 1301 O O . CYS A 1 175 ? -12.534 7.830 -15.904 1.00 75.50 175 CYS A O 1
ATOM 1303 N N . ARG A 1 176 ? -14.735 8.060 -15.516 1.00 57.69 176 ARG A N 1
ATOM 1304 C CA . ARG A 1 176 ? -14.768 9.513 -15.291 1.00 57.69 176 ARG A CA 1
ATOM 1305 C C . ARG A 1 176 ? -15.575 9.807 -14.059 1.00 57.69 176 ARG A C 1
ATOM 1307 O O . ARG A 1 176 ? -16.679 9.229 -13.948 1.00 57.69 176 ARG A O 1
#

pLDDT: mean 77.43, std 18.63, range [35.88, 98.25]

Foldseek 3Di:
DDDDDDDDDDDDDDDDDDPPDPDDPDDPDPPQDKDKAKAWFKAPDDPDPDQQPQPDADFRRIGIHIDIDIDGDDPAQSLQVRQQVNLCDAQVNQVVVNTGDLNNVPPKGWDWDADPNAIEIEIPADRDAPARRRQGRVLCRSVVSNVVRDPGDYQYHHPNHSLCVVCRRPPVPPSD

Secondary structure (DSSP, 8-state):
--------------------------PPP----EEEEEEEEEE-STTSTT--SEEEEETTTEEEEEEEEEEE--SS-HHHHHHHHHHT--HHHHHTTT-B-TTTTS--EEEEEEETTEEEEEEESPPP--STTHHHHHHHHHHHHHHHH-SS-EEEEETTBHHHHHHTT-TTS---

Sequence (176 aa):
MSGNKLLALVVGLTLIGAGCGPSAPSRPTPSTTAEAAYVLTAMSDTTAYDRSPVATTFGCEDRLMLQRVIVSRSDRPALETNLNTMFAVRHADAERLGLYTPFGAQEVRATVTEEDGKTVVDISPQPISAGTCDDPRIKEMIVKTIALSTTDEVQIRVEGSEKTWRCMGDMSGLCR

Radius of gyration: 29.63 Å; chains: 1; bounding box: 100×39×79 Å